Protein AF-A0A257QFA9-F1 (afdb_monomer_lite)

Secondary structure (DSSP, 8-state):
---HHHHHHHHHHHHHHTTPEEEE-TTT--EEEE-SS-EEEHHHHHHHTTGGGSTT--HHHHHHHHSTTS---HHHHHHHHHHHHHTT--

Foldseek 3Di:
DQDLVLQLVLLVVLLVVVVWDWDADPVPRFIWTCPPQAIDTSQLSSQLPPQVVDPPRPQVVSSCVSPPPGRHDSPSSVVSSVVCVVVVSD

Sequence (90 aa):
MTSKEQFITEVIRVASERGYKIESNARTGKGQIDFGNKKLHTGHLSELYPAILSATANISSLIESVAPGRPCSHKPMKEIIEQLKSEGKL

pLDDT: mean 87.82, std 7.01, range [60.22, 94.81]

Structure (mmCIF, N/CA/C/O backbone):
data_AF-A0A257QFA9-F1
#
_entry.id   AF-A0A257QFA9-F1
#
loop_
_atom_site.group_PDB
_atom_site.id
_atom_site.type_sy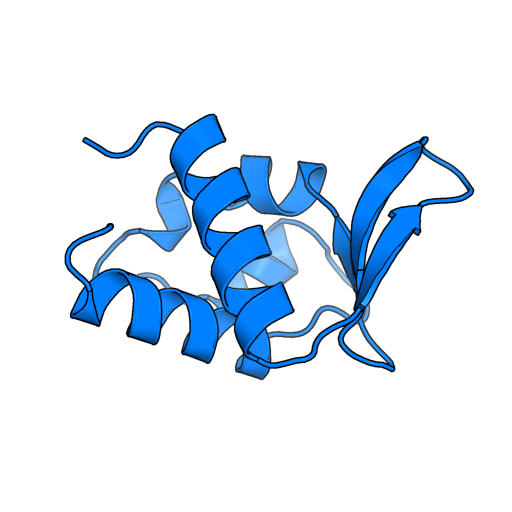mbol
_atom_site.label_atom_id
_atom_site.label_alt_id
_atom_site.label_comp_id
_atom_site.label_asym_id
_atom_site.label_entity_id
_atom_site.label_seq_id
_atom_site.pdbx_PDB_ins_code
_atom_site.Cartn_x
_atom_site.Cartn_y
_atom_site.Cartn_z
_atom_site.occupancy
_atom_site.B_iso_or_equiv
_atom_site.auth_seq_id
_atom_site.auth_comp_id
_atom_site.auth_asym_id
_atom_site.auth_atom_id
_atom_site.pdbx_PDB_model_num
ATOM 1 N N . MET A 1 1 ? -13.968 4.860 10.013 1.00 60.22 1 MET A N 1
ATOM 2 C CA . MET A 1 1 ? -13.985 4.633 8.552 1.00 60.22 1 MET A CA 1
ATOM 3 C C . MET A 1 1 ? -12.785 5.350 7.971 1.00 60.22 1 MET A C 1
ATOM 5 O O . MET A 1 1 ? -12.746 6.570 8.051 1.00 60.22 1 MET A O 1
ATOM 9 N N . THR A 1 2 ? -11.801 4.617 7.459 1.00 78.00 2 THR A N 1
ATOM 10 C CA . THR A 1 2 ? -10.623 5.207 6.808 1.00 78.00 2 THR A CA 1
ATOM 11 C C . THR A 1 2 ? -11.024 5.707 5.425 1.00 78.00 2 THR A C 1
ATOM 13 O O . THR A 1 2 ? -11.599 4.933 4.656 1.00 78.00 2 THR A O 1
ATOM 16 N N . SER A 1 3 ? -10.777 6.980 5.102 1.00 92.50 3 SER A N 1
ATOM 17 C CA . SER A 1 3 ? -11.037 7.510 3.754 1.00 92.50 3 SER A CA 1
ATOM 18 C C . SER A 1 3 ? -10.048 6.932 2.735 1.00 92.50 3 SER A C 1
ATOM 20 O O . SER A 1 3 ? -9.006 6.381 3.095 1.00 92.50 3 SER A O 1
ATOM 22 N N . LYS A 1 4 ? -10.344 7.076 1.442 1.00 93.88 4 LYS A N 1
ATOM 23 C CA . LYS A 1 4 ? -9.435 6.655 0.370 1.00 93.88 4 LYS A CA 1
ATOM 24 C C . LYS A 1 4 ? -8.096 7.400 0.431 1.00 93.88 4 LYS A C 1
ATOM 26 O O . LYS A 1 4 ? -7.041 6.796 0.270 1.00 93.88 4 LYS A O 1
ATOM 31 N N . GLU A 1 5 ? -8.130 8.701 0.686 1.00 92.88 5 GLU A N 1
ATOM 32 C CA . GLU A 1 5 ? -6.946 9.556 0.803 1.00 92.88 5 GLU A CA 1
ATOM 33 C C . GLU A 1 5 ? -6.122 9.180 2.034 1.00 92.88 5 GLU A C 1
ATOM 35 O O . GLU A 1 5 ? -4.896 9.094 1.951 1.00 92.88 5 GLU A O 1
ATOM 40 N N . GLN A 1 6 ? -6.790 8.895 3.157 1.00 92.69 6 GLN A N 1
ATOM 41 C CA . GLN A 1 6 ? -6.138 8.392 4.365 1.00 92.69 6 GLN A CA 1
ATOM 42 C C . GLN A 1 6 ? -5.477 7.040 4.104 1.00 92.69 6 GLN A C 1
ATOM 44 O O . GLN A 1 6 ? -4.310 6.868 4.433 1.00 92.69 6 GLN A O 1
ATOM 49 N N . PHE A 1 7 ? -6.171 6.116 3.436 1.00 94.06 7 PHE A N 1
ATOM 50 C CA . PHE A 1 7 ? -5.608 4.827 3.040 1.00 94.06 7 PHE A CA 1
ATOM 51 C C . PHE A 1 7 ? -4.334 4.994 2.202 1.00 94.06 7 PHE A C 1
ATOM 53 O O . PHE A 1 7 ? -3.304 4.404 2.518 1.00 94.06 7 PHE A O 1
ATOM 60 N N . ILE A 1 8 ? -4.378 5.826 1.158 1.00 94.00 8 ILE A N 1
ATOM 61 C CA . ILE A 1 8 ? -3.216 6.073 0.295 1.00 94.00 8 ILE A CA 1
ATOM 62 C C . ILE A 1 8 ? -2.062 6.682 1.103 1.00 94.00 8 ILE A C 1
ATOM 64 O O . ILE A 1 8 ? -0.920 6.250 0.954 1.00 94.00 8 ILE A O 1
ATOM 68 N N . THR A 1 9 ? -2.360 7.656 1.965 1.00 93.88 9 THR A N 1
ATOM 69 C CA . THR A 1 9 ? -1.364 8.336 2.807 1.00 93.88 9 THR A CA 1
ATOM 70 C C . THR A 1 9 ? -0.682 7.360 3.761 1.00 93.88 9 THR A C 1
ATOM 72 O O . THR A 1 9 ? 0.543 7.327 3.833 1.00 93.88 9 THR A O 1
ATOM 75 N N . GLU A 1 10 ? -1.458 6.520 4.443 1.00 94.56 10 GLU A N 1
ATOM 76 C CA . GLU A 1 10 ? -0.947 5.530 5.392 1.00 94.56 10 GLU A CA 1
ATOM 77 C C . GLU A 1 10 ? -0.124 4.434 4.699 1.00 94.56 10 GLU A C 1
ATOM 79 O O . GLU A 1 10 ? 0.944 4.061 5.183 1.00 94.56 10 GLU A O 1
ATOM 84 N N . VAL A 1 11 ? -0.545 3.972 3.516 1.00 93.94 11 VAL A N 1
ATOM 85 C CA . VAL A 1 11 ? 0.238 3.015 2.715 1.00 93.94 11 VAL A CA 1
ATOM 86 C C . VAL A 1 11 ? 1.581 3.613 2.289 1.00 93.94 11 VAL A C 1
ATOM 88 O O . VAL A 1 11 ? 2.604 2.934 2.378 1.00 93.94 11 VAL A O 1
ATOM 91 N N . ILE A 1 12 ? 1.607 4.877 1.852 1.00 94.12 12 ILE A N 1
ATOM 92 C CA . ILE A 1 12 ? 2.854 5.570 1.490 1.00 94.12 12 ILE A CA 1
ATOM 93 C C . ILE A 1 12 ? 3.746 5.764 2.719 1.00 94.12 12 ILE A C 1
ATOM 95 O O . ILE A 1 12 ? 4.950 5.526 2.624 1.00 94.12 12 ILE A O 1
ATOM 99 N N . ARG A 1 13 ? 3.172 6.156 3.864 1.00 94.81 13 ARG A N 1
ATOM 100 C CA . ARG A 1 13 ? 3.904 6.325 5.126 1.00 94.81 13 ARG A CA 1
ATOM 101 C C . ARG A 1 13 ? 4.606 5.030 5.521 1.00 94.81 13 ARG A C 1
ATOM 103 O O . ARG A 1 13 ? 5.827 5.026 5.646 1.00 94.81 13 ARG A O 1
ATOM 110 N N . VAL A 1 14 ? 3.864 3.928 5.634 1.00 94.44 14 VAL A N 1
ATOM 111 C CA . VAL A 1 14 ? 4.432 2.628 6.028 1.00 94.44 14 VAL A CA 1
ATOM 112 C C . VAL A 1 14 ? 5.446 2.133 4.998 1.00 94.44 14 VAL A C 1
ATOM 114 O O . VAL A 1 14 ? 6.480 1.574 5.362 1.00 94.44 14 VAL A O 1
ATOM 117 N N . ALA A 1 15 ? 5.204 2.364 3.705 1.00 93.00 15 ALA A N 1
ATOM 118 C CA . ALA A 1 15 ? 6.184 2.023 2.683 1.00 93.00 15 ALA A CA 1
ATOM 119 C C . ALA A 1 15 ? 7.503 2.796 2.868 1.00 93.00 15 ALA A C 1
ATOM 121 O O . ALA A 1 15 ? 8.577 2.198 2.791 1.00 93.00 15 ALA A O 1
ATOM 122 N N . SER A 1 16 ? 7.423 4.095 3.159 1.00 93.94 16 SER A N 1
ATOM 123 C CA . SER A 1 16 ? 8.590 4.934 3.439 1.00 93.94 16 SER A CA 1
ATOM 124 C C . SER A 1 16 ? 9.317 4.508 4.718 1.00 93.94 16 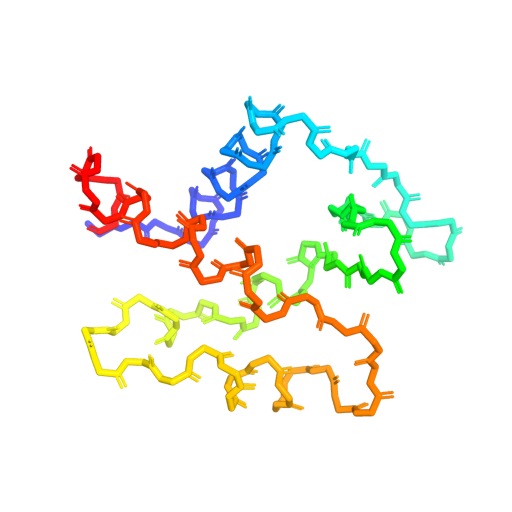SER A C 1
ATOM 126 O O . SER A 1 16 ? 10.543 4.456 4.726 1.00 93.94 16 SER A O 1
ATOM 128 N N . GLU A 1 17 ? 8.591 4.174 5.787 1.00 94.00 17 GLU A N 1
ATOM 129 C CA . GLU A 1 17 ? 9.168 3.692 7.056 1.00 94.00 17 GLU A CA 1
ATOM 130 C C . GLU A 1 17 ? 9.913 2.365 6.890 1.00 94.00 17 GLU A C 1
ATOM 132 O O . GLU A 1 17 ? 10.934 2.131 7.532 1.00 94.00 17 GLU A O 1
ATOM 137 N N . ARG A 1 18 ? 9.445 1.518 5.970 1.00 91.00 18 ARG A N 1
ATOM 138 C CA . ARG A 1 18 ? 10.113 0.270 5.575 1.00 91.00 18 ARG A CA 1
ATOM 139 C C . ARG A 1 18 ? 11.304 0.479 4.634 1.00 91.00 18 ARG A C 1
ATOM 141 O O . ARG A 1 18 ? 11.923 -0.497 4.217 1.00 91.00 18 ARG A O 1
ATOM 148 N N . GLY A 1 19 ? 11.625 1.725 4.287 1.00 92.88 19 GLY A N 1
ATOM 149 C CA . GLY A 1 19 ? 12.749 2.075 3.421 1.00 92.88 19 GLY A CA 1
ATOM 150 C C . GLY A 1 19 ? 12.472 1.920 1.924 1.00 92.88 19 GLY A C 1
ATOM 151 O O . GLY A 1 19 ? 13.414 1.967 1.131 1.00 92.88 19 GLY A O 1
ATOM 152 N N . TYR A 1 20 ? 11.214 1.741 1.505 1.00 93.38 20 TYR A N 1
ATOM 153 C CA . TYR A 1 20 ? 10.880 1.764 0.081 1.00 93.38 20 TYR A CA 1
ATOM 154 C C . TYR A 1 20 ? 10.947 3.187 -0.465 1.00 93.38 20 TYR A C 1
ATOM 156 O O . TYR A 1 20 ? 10.572 4.160 0.193 1.00 93.38 20 TYR A O 1
ATOM 164 N N . LYS A 1 21 ? 11.401 3.310 -1.711 1.00 93.38 21 LYS A N 1
ATOM 165 C CA . LYS A 1 21 ? 11.532 4.608 -2.365 1.00 93.38 21 LYS A CA 1
ATOM 166 C C . LYS A 1 21 ? 10.162 5.088 -2.838 1.00 93.38 21 LYS A C 1
ATOM 168 O O . LYS A 1 21 ? 9.450 4.369 -3.538 1.00 93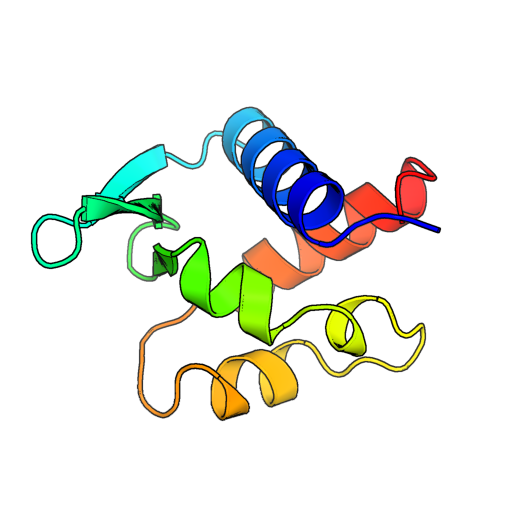.38 21 LYS A O 1
ATOM 173 N N . ILE A 1 22 ? 9.822 6.326 -2.493 1.00 93.94 22 ILE A N 1
ATOM 174 C CA . ILE A 1 22 ? 8.640 7.018 -3.008 1.00 93.94 22 ILE A CA 1
ATOM 175 C C . ILE A 1 22 ? 9.102 7.969 -4.107 1.00 93.94 22 ILE A C 1
ATOM 177 O O . ILE A 1 22 ? 9.912 8.862 -3.868 1.00 93.94 22 ILE A O 1
ATOM 181 N N . GLU A 1 23 ? 8.625 7.761 -5.327 1.00 93.56 23 GLU A N 1
ATOM 182 C CA . GLU A 1 23 ? 9.036 8.551 -6.488 1.00 93.56 23 GLU A CA 1
ATOM 183 C C . GLU A 1 23 ? 7.841 8.983 -7.335 1.00 93.56 23 GLU A C 1
ATOM 185 O O . GLU A 1 23 ? 6.731 8.476 -7.190 1.00 93.56 23 GLU A O 1
ATOM 190 N N . SER A 1 24 ? 8.062 9.935 -8.238 1.00 91.75 24 SER A N 1
ATOM 191 C CA . SER A 1 24 ? 7.051 10.320 -9.221 1.00 91.75 24 SER A CA 1
ATOM 192 C C . SER A 1 24 ? 7.160 9.438 -10.459 1.00 91.75 24 SER A C 1
ATOM 194 O O . SER A 1 24 ? 8.239 9.242 -11.017 1.00 91.75 24 SER A O 1
ATOM 196 N N . ASN A 1 25 ? 6.028 8.919 -10.921 1.00 85.62 25 ASN A N 1
ATOM 197 C CA . ASN A 1 25 ? 5.947 8.198 -12.177 1.00 85.62 25 ASN A CA 1
ATOM 198 C C . ASN A 1 25 ? 6.188 9.172 -13.340 1.00 85.62 25 ASN A C 1
ATOM 200 O O . ASN A 1 25 ? 5.333 10.006 -13.631 1.00 85.62 25 ASN A O 1
ATOM 204 N N . ALA A 1 26 ? 7.313 9.029 -14.040 1.00 83.44 26 ALA A N 1
ATOM 205 C CA . ALA A 1 26 ? 7.737 9.958 -15.092 1.00 83.44 26 ALA A CA 1
ATOM 206 C C . ALA A 1 26 ? 6.713 10.156 -16.230 1.00 83.44 26 ALA A C 1
ATOM 208 O O . ALA A 1 26 ? 6.695 11.203 -16.865 1.00 83.44 26 ALA A O 1
ATOM 209 N N . ARG A 1 27 ? 5.841 9.170 -16.486 1.00 83.00 27 ARG A N 1
ATOM 210 C CA . ARG A 1 27 ? 4.842 9.228 -17.567 1.00 83.00 27 ARG A CA 1
ATOM 211 C C . ARG A 1 27 ? 3.531 9.888 -17.144 1.00 83.00 27 ARG A C 1
ATOM 213 O O . ARG A 1 27 ? 2.827 10.438 -17.979 1.00 83.00 27 ARG A O 1
ATOM 220 N N . THR A 1 28 ? 3.154 9.756 -15.875 1.00 84.50 28 THR A N 1
ATOM 221 C CA . THR A 1 28 ? 1.814 10.143 -15.390 1.00 84.50 28 THR A CA 1
ATOM 222 C C . THR A 1 28 ? 1.840 11.209 -14.301 1.00 84.50 28 THR A C 1
ATOM 224 O O . THR A 1 28 ? 0.780 11.675 -13.900 1.00 84.50 28 THR A O 1
ATOM 227 N N . GLY A 1 29 ? 3.017 11.551 -13.772 1.00 87.56 29 GLY A N 1
ATOM 228 C CA . GLY A 1 29 ? 3.190 12.464 -12.640 1.00 87.56 29 GLY A CA 1
ATOM 229 C C . GLY A 1 29 ? 2.680 11.923 -11.299 1.00 87.56 29 GLY A C 1
ATOM 230 O O . GLY A 1 29 ? 2.833 12.581 -10.278 1.00 87.56 29 GLY A O 1
ATOM 231 N N . LYS A 1 30 ? 2.078 10.726 -11.265 1.00 87.62 30 LYS A N 1
ATOM 232 C CA . LYS A 1 30 ? 1.524 10.137 -10.038 1.00 87.62 30 LYS A CA 1
ATOM 233 C C . LYS A 1 30 ? 2.638 9.663 -9.108 1.00 87.62 30 LYS A C 1
ATOM 235 O O . LYS A 1 30 ? 3.597 9.051 -9.570 1.00 87.62 30 LYS A O 1
ATOM 240 N N . GLY A 1 31 ? 2.468 9.852 -7.800 1.00 90.88 31 GLY A N 1
ATOM 241 C CA . GLY A 1 31 ? 3.332 9.217 -6.804 1.00 90.88 31 GLY A CA 1
ATOM 242 C C . GLY A 1 31 ? 3.276 7.691 -6.920 1.00 90.88 31 GLY A C 1
ATOM 243 O O . GLY A 1 31 ? 2.208 7.122 -7.163 1.00 90.88 31 GLY A O 1
ATOM 244 N N . GLN A 1 32 ? 4.417 7.025 -6.775 1.00 91.75 32 GLN A N 1
ATOM 245 C CA . GLN A 1 32 ? 4.527 5.574 -6.785 1.00 91.75 32 GLN A CA 1
ATOM 246 C C . GLN A 1 32 ? 5.529 5.066 -5.760 1.00 91.75 32 GLN A C 1
ATOM 248 O O . GLN A 1 32 ? 6.567 5.679 -5.524 1.00 91.75 32 GLN A O 1
ATOM 253 N N . ILE A 1 33 ? 5.196 3.920 -5.179 1.00 93.06 33 ILE A N 1
ATOM 254 C CA . ILE A 1 33 ? 6.085 3.150 -4.322 1.00 93.06 33 ILE A CA 1
ATOM 255 C C . ILE A 1 33 ? 6.907 2.242 -5.229 1.00 93.06 33 ILE A C 1
ATOM 257 O O . ILE A 1 33 ? 6.339 1.470 -6.013 1.00 93.06 33 ILE A O 1
ATOM 261 N N . ASP A 1 34 ? 8.227 2.346 -5.125 1.00 91.19 34 ASP A N 1
ATOM 262 C CA . ASP A 1 34 ? 9.177 1.472 -5.796 1.00 91.19 34 ASP A CA 1
ATOM 263 C C . ASP A 1 34 ? 9.644 0.366 -4.844 1.00 91.19 34 ASP A C 1
ATOM 265 O O . ASP A 1 34 ? 10.337 0.607 -3.855 1.00 91.19 34 ASP A O 1
ATOM 269 N N . PHE A 1 35 ? 9.261 -0.867 -5.164 1.00 87.56 35 PHE A N 1
ATOM 270 C CA . PHE A 1 35 ? 9.684 -2.077 -4.465 1.00 87.56 35 PHE A CA 1
ATOM 271 C C . PHE A 1 35 ? 10.878 -2.752 -5.172 1.00 87.56 35 PHE A C 1
ATOM 273 O O . PHE A 1 35 ? 11.054 -3.969 -5.074 1.00 87.56 35 PHE A O 1
ATOM 280 N N . GLY A 1 36 ? 11.659 -1.991 -5.945 1.00 83.75 36 GLY A N 1
ATOM 281 C CA . GLY A 1 36 ? 12.812 -2.436 -6.728 1.00 83.75 36 GLY A CA 1
ATOM 282 C C . GLY A 1 36 ? 12.411 -2.836 -8.146 1.00 83.75 36 GLY A C 1
ATOM 283 O O . GLY A 1 36 ? 12.506 -2.056 -9.088 1.00 83.75 36 GLY A O 1
ATOM 284 N N . ASN A 1 37 ? 11.923 -4.066 -8.308 1.00 79.81 37 ASN A N 1
ATOM 285 C CA . ASN A 1 37 ? 11.540 -4.594 -9.630 1.00 79.81 37 ASN A CA 1
ATOM 286 C C . ASN A 1 37 ? 10.067 -4.343 -9.971 1.00 79.81 37 ASN A C 1
ATOM 288 O O . ASN A 1 37 ? 9.591 -4.726 -11.041 1.00 79.81 37 ASN A O 1
ATOM 292 N N . LYS A 1 38 ? 9.317 -3.779 -9.025 1.00 86.00 38 LYS A N 1
ATOM 293 C CA . LYS A 1 38 ? 7.861 -3.720 -9.055 1.00 86.00 38 LYS A CA 1
ATOM 294 C C . LYS A 1 38 ? 7.380 -2.415 -8.447 1.00 86.00 38 LYS A C 1
ATOM 296 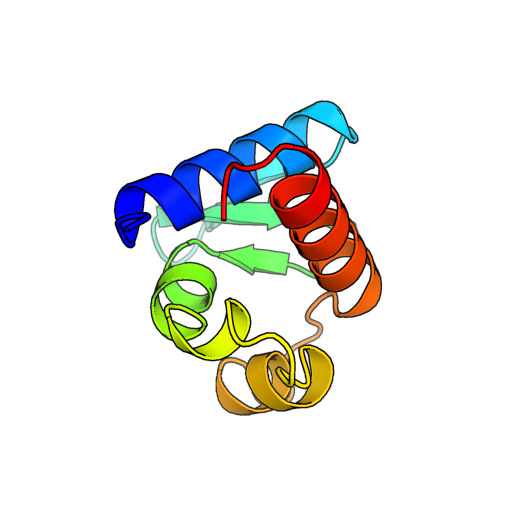O O . LYS A 1 38 ? 7.932 -1.974 -7.443 1.00 86.00 38 LYS A O 1
ATOM 301 N N . LYS A 1 39 ? 6.339 -1.810 -9.022 1.00 88.06 39 LYS A N 1
ATOM 302 C CA . LYS A 1 39 ? 5.876 -0.471 -8.618 1.00 88.06 39 LYS A CA 1
ATOM 303 C C . LYS A 1 39 ? 4.365 -0.423 -8.438 1.00 88.06 39 LYS A C 1
ATOM 305 O O . LYS A 1 39 ? 3.626 -1.066 -9.186 1.00 88.06 39 LYS A O 1
ATOM 310 N N . LEU A 1 40 ? 3.904 0.360 -7.466 1.00 89.44 40 LEU A N 1
ATOM 311 C CA . LEU A 1 40 ? 2.485 0.672 -7.264 1.00 89.44 40 LEU A CA 1
ATOM 312 C C . LEU A 1 40 ? 2.306 2.184 -7.167 1.00 89.44 40 LEU A C 1
ATOM 314 O O . LEU A 1 40 ? 2.799 2.807 -6.233 1.00 89.44 40 LEU A O 1
ATOM 318 N N . HIS A 1 41 ? 1.595 2.777 -8.126 1.00 91.19 41 HIS A N 1
ATOM 319 C CA . HIS A 1 41 ? 1.255 4.194 -8.073 1.00 91.19 41 HIS A CA 1
ATOM 320 C C . HIS A 1 41 ? -0.047 4.445 -7.314 1.00 91.19 41 HIS A C 1
ATOM 322 O O . HIS A 1 41 ? -0.912 3.570 -7.240 1.00 91.19 41 HIS A O 1
ATOM 328 N N . THR A 1 42 ? -0.237 5.674 -6.836 1.00 91.62 42 THR A N 1
ATOM 329 C CA . THR A 1 42 ? -1.422 6.102 -6.069 1.00 91.62 42 THR A CA 1
ATOM 330 C C . THR A 1 42 ? -2.750 5.787 -6.755 1.00 91.62 42 THR A C 1
ATOM 332 O O . THR A 1 42 ? -3.721 5.471 -6.080 1.00 91.62 42 THR A O 1
ATOM 335 N N . GLY A 1 43 ? -2.794 5.787 -8.093 1.00 91.12 43 GLY A N 1
ATOM 336 C CA . GLY A 1 43 ? -3.967 5.332 -8.852 1.00 91.12 43 GLY A CA 1
ATOM 337 C C . GLY A 1 43 ? -4.368 3.878 -8.560 1.00 91.12 43 GLY A C 1
ATOM 338 O O . GLY A 1 43 ? -5.528 3.629 -8.268 1.00 91.12 43 GLY A O 1
ATOM 339 N N . HIS A 1 44 ? -3.414 2.939 -8.529 1.00 91.06 44 HIS A N 1
ATOM 340 C CA . HIS A 1 44 ? -3.703 1.547 -8.193 1.00 91.06 44 HIS A CA 1
ATOM 341 C C . HIS A 1 44 ? -4.154 1.430 -6.735 1.00 91.06 44 HIS A C 1
ATOM 343 O O . HIS A 1 44 ? -5.089 0.702 -6.439 1.00 91.06 44 HIS A O 1
ATOM 349 N N . LEU A 1 45 ? -3.535 2.186 -5.818 1.00 92.31 45 LEU A N 1
ATOM 350 C CA . LEU A 1 45 ? -3.956 2.217 -4.412 1.00 92.31 45 LEU A CA 1
ATOM 351 C C . LEU A 1 45 ? -5.403 2.716 -4.270 1.00 92.31 45 LEU A C 1
ATOM 353 O O . LEU A 1 45 ? -6.189 2.135 -3.528 1.00 92.31 45 LEU A O 1
ATOM 357 N N . SER A 1 46 ? -5.777 3.744 -5.032 1.00 93.44 46 SER A N 1
ATOM 358 C CA . SER A 1 46 ? -7.155 4.239 -5.104 1.00 93.44 46 SER A CA 1
ATOM 359 C C . SER A 1 46 ? -8.140 3.170 -5.590 1.00 93.44 46 SER A C 1
ATOM 361 O O . SER A 1 46 ? -9.259 3.126 -5.089 1.00 93.44 46 SER A O 1
ATOM 363 N N . GLU A 1 47 ? -7.751 2.340 -6.560 1.00 93.44 47 GLU A N 1
ATOM 364 C CA . GLU A 1 47 ? -8.590 1.263 -7.113 1.00 93.44 47 GLU A CA 1
ATOM 365 C C . GLU A 1 47 ? -8.670 0.033 -6.196 1.00 93.44 47 GLU A C 1
ATOM 367 O O . GLU A 1 47 ? -9.690 -0.647 -6.156 1.00 93.44 47 GLU A O 1
ATOM 372 N N . LEU A 1 48 ? -7.622 -0.231 -5.410 1.00 91.88 48 LEU A N 1
ATOM 373 C CA . LEU A 1 48 ? -7.619 -1.285 -4.392 1.00 91.88 48 LEU A CA 1
ATOM 374 C C . LEU A 1 48 ? -8.552 -0.958 -3.214 1.00 91.88 48 LEU A C 1
ATOM 376 O O . LEU A 1 48 ? -9.041 -1.865 -2.538 1.00 91.88 48 LEU A O 1
ATOM 380 N N . TYR A 1 49 ? -8.806 0.324 -2.955 1.00 92.81 49 TYR A N 1
ATOM 381 C CA . TYR A 1 49 ? -9.739 0.774 -1.928 1.00 92.81 49 TYR A CA 1
ATOM 382 C C . TYR A 1 49 ? -11.204 0.714 -2.417 1.00 92.81 49 TYR A C 1
ATOM 384 O O . TYR A 1 49 ? -11.491 1.156 -3.528 1.00 92.81 49 TYR A O 1
ATOM 392 N N . PRO A 1 50 ? -12.175 0.276 -1.586 1.00 93.06 50 PRO A N 1
ATOM 393 C CA . PRO A 1 50 ? -12.023 -0.209 -0.211 1.00 93.06 50 PRO A CA 1
ATOM 394 C C . PRO A 1 50 ? -11.795 -1.726 -0.124 1.00 93.06 50 PRO A C 1
ATOM 396 O O . PRO A 1 50 ? -11.620 -2.246 0.974 1.00 93.06 50 PRO A O 1
ATOM 399 N N . ALA A 1 51 ? -11.808 -2.450 -1.248 1.00 92.50 51 ALA A N 1
ATOM 400 C CA . ALA A 1 51 ? -11.807 -3.916 -1.277 1.00 92.50 51 ALA A CA 1
ATOM 401 C C . ALA A 1 51 ? -10.633 -4.541 -0.502 1.00 92.50 51 ALA A C 1
ATOM 403 O O . ALA A 1 51 ? -10.808 -5.546 0.187 1.00 92.50 51 ALA A O 1
ATOM 404 N N . ILE A 1 52 ? -9.458 -3.910 -0.552 1.00 90.44 52 ILE A N 1
ATOM 405 C CA . ILE A 1 52 ? -8.245 -4.344 0.153 1.00 90.44 52 ILE A CA 1
ATOM 406 C C . ILE A 1 52 ? -8.360 -4.292 1.685 1.00 90.44 52 ILE A C 1
ATOM 408 O O . ILE A 1 52 ? -7.592 -4.953 2.384 1.00 90.44 52 ILE A O 1
ATOM 412 N N . LEU A 1 53 ? -9.334 -3.547 2.215 1.00 89.00 53 LEU A N 1
ATOM 413 C CA . LEU A 1 53 ? -9.583 -3.435 3.652 1.00 89.00 53 LEU A CA 1
ATOM 414 C C . LEU A 1 53 ? -10.363 -4.625 4.212 1.00 89.00 53 LEU A C 1
ATOM 416 O O . LEU A 1 53 ? -10.312 -4.868 5.416 1.00 89.00 53 LEU A O 1
ATOM 420 N N . SER A 1 54 ? -11.040 -5.400 3.359 1.00 89.12 54 SER A N 1
ATOM 421 C CA . SER A 1 54 ? -11.792 -6.570 3.809 1.00 89.12 54 SER A CA 1
ATOM 422 C C . SER A 1 54 ? -10.895 -7.547 4.583 1.00 89.12 54 SER A C 1
ATOM 424 O O . SER A 1 54 ? -9.734 -7.791 4.229 1.00 89.12 54 SER A O 1
ATOM 426 N N . ALA A 1 55 ? -11.434 -8.143 5.649 1.00 82.88 55 ALA A N 1
ATOM 427 C CA . ALA A 1 55 ? -10.753 -9.194 6.404 1.00 82.88 55 ALA A CA 1
ATOM 428 C C . ALA A 1 55 ? -10.446 -10.422 5.528 1.00 82.88 55 ALA A C 1
ATOM 430 O O . ALA A 1 55 ? -9.445 -11.100 5.740 1.00 82.88 55 ALA A O 1
ATOM 431 N N . THR A 1 56 ? -11.271 -10.662 4.507 1.00 88.00 56 THR A N 1
ATOM 432 C CA . THR A 1 56 ? -11.155 -11.782 3.564 1.00 88.00 56 THR A CA 1
ATOM 433 C C . THR A 1 56 ? -10.505 -11.386 2.234 1.00 88.00 56 THR A C 1
ATOM 435 O O . THR A 1 56 ? -10.528 -12.163 1.280 1.00 88.00 56 THR A O 1
ATOM 438 N N . ALA A 1 57 ? -9.932 -10.180 2.137 1.00 87.69 57 ALA A N 1
ATOM 439 C CA . ALA A 1 57 ? -9.334 -9.684 0.903 1.00 87.69 57 ALA A CA 1
ATOM 440 C C . ALA A 1 57 ? -8.165 -10.567 0.435 1.00 87.69 57 ALA A C 1
ATOM 442 O O . ALA A 1 57 ? -7.153 -10.711 1.126 1.00 87.69 57 ALA A O 1
ATOM 443 N N . ASN A 1 58 ? -8.251 -11.082 -0.793 1.00 88.75 58 ASN A N 1
ATOM 444 C CA . ASN A 1 58 ? -7.100 -11.673 -1.468 1.00 88.75 58 ASN A CA 1
ATOM 445 C C . ASN A 1 58 ? -6.308 -10.572 -2.185 1.00 88.75 58 ASN A C 1
ATOM 447 O O . ASN A 1 58 ? -6.609 -10.207 -3.321 1.00 88.75 58 ASN A O 1
ATOM 451 N N . ILE A 1 59 ? -5.280 -10.049 -1.513 1.00 88.12 59 ILE A N 1
ATOM 452 C CA . ILE A 1 59 ? -4.460 -8.932 -2.010 1.00 88.12 59 ILE A CA 1
ATOM 453 C C . ILE A 1 59 ? -3.816 -9.247 -3.367 1.00 88.12 59 ILE A C 1
ATOM 455 O O . ILE A 1 59 ? -3.735 -8.364 -4.214 1.00 88.12 59 ILE A O 1
ATOM 459 N N . SER A 1 60 ? -3.404 -10.495 -3.611 1.00 87.19 60 SER A N 1
ATOM 460 C CA . SER A 1 60 ? -2.791 -10.863 -4.897 1.00 87.19 60 SER A CA 1
ATOM 461 C C . SER A 1 60 ? -3.807 -10.779 -6.034 1.00 87.19 60 SER A C 1
ATOM 463 O O . SER A 1 60 ? -3.523 -10.168 -7.058 1.00 87.19 60 SER A O 1
ATOM 465 N N . SER A 1 61 ? -5.010 -11.325 -5.832 1.00 87.31 61 SER A N 1
ATOM 466 C CA . SER A 1 61 ? -6.095 -11.241 -6.817 1.00 87.31 61 SER A CA 1
ATOM 467 C C . SER A 1 61 ? -6.558 -9.803 -7.055 1.00 87.31 61 SER A C 1
ATOM 469 O O . SER A 1 61 ? -6.817 -9.429 -8.195 1.00 87.31 61 SER A O 1
ATOM 471 N N . LEU A 1 62 ? -6.634 -8.984 -6.001 1.00 89.56 62 LEU A N 1
ATOM 472 C CA . LEU A 1 62 ? -7.000 -7.572 -6.129 1.00 89.56 62 LEU A CA 1
ATOM 473 C C . LEU A 1 62 ? -5.959 -6.788 -6.935 1.00 89.56 62 LEU A C 1
ATOM 475 O O . LEU A 1 62 ? -6.327 -6.002 -7.803 1.00 89.56 62 LEU A O 1
ATOM 479 N N . ILE A 1 63 ? -4.667 -7.017 -6.685 1.00 87.06 63 ILE A N 1
ATOM 480 C CA . ILE A 1 63 ? -3.603 -6.354 -7.446 1.00 87.06 63 ILE A CA 1
ATOM 481 C C . ILE A 1 63 ? -3.611 -6.810 -8.906 1.00 87.06 63 ILE A C 1
ATOM 483 O O . ILE A 1 63 ? -3.513 -5.956 -9.782 1.00 87.06 63 ILE A O 1
ATOM 487 N N . GLU A 1 64 ? -3.785 -8.104 -9.185 1.00 87.06 64 GLU A N 1
ATOM 488 C CA . GLU A 1 64 ? -3.876 -8.602 -10.566 1.00 87.06 64 GLU A CA 1
ATOM 489 C C . GLU A 1 64 ? -5.081 -8.001 -11.309 1.00 87.06 64 GLU A C 1
ATOM 491 O O . GLU A 1 64 ? -4.974 -7.651 -12.479 1.00 87.06 64 GLU A O 1
ATOM 496 N N . SER A 1 65 ? -6.213 -7.801 -10.626 1.00 87.12 65 SER A N 1
ATOM 497 C CA . SER A 1 65 ? -7.392 -7.154 -11.218 1.00 87.12 65 SER A CA 1
ATOM 498 C C . SER A 1 65 ? -7.171 -5.674 -11.545 1.00 87.12 65 SER A C 1
ATOM 500 O O . SER A 1 65 ? -7.766 -5.173 -12.496 1.00 87.12 65 SER A O 1
ATOM 502 N N . VAL A 1 66 ? -6.368 -4.965 -10.748 1.00 86.12 66 VAL A N 1
ATOM 503 C CA . VAL A 1 66 ? -6.097 -3.522 -10.907 1.00 86.12 66 VAL A CA 1
ATOM 504 C C . VAL A 1 66 ? -4.944 -3.267 -11.881 1.00 86.12 66 VAL A C 1
ATOM 506 O O . VAL A 1 66 ? -4.927 -2.281 -12.614 1.00 86.12 66 VAL A O 1
ATOM 509 N N . ALA A 1 67 ? -3.955 -4.154 -11.901 1.00 79.75 67 ALA A N 1
ATOM 510 C CA . ALA A 1 67 ? -2.735 -4.002 -12.677 1.00 79.75 67 ALA A CA 1
ATOM 511 C C . ALA A 1 67 ? -2.382 -5.306 -13.418 1.00 79.75 67 ALA A C 1
ATOM 513 O O . ALA A 1 67 ? -1.300 -5.859 -13.195 1.00 79.75 67 ALA A O 1
ATOM 514 N N . PRO A 1 68 ? -3.259 -5.788 -14.321 1.00 78.56 68 PRO A N 1
ATOM 515 C CA . PRO A 1 68 ? -3.088 -7.080 -14.975 1.00 78.56 68 PRO A CA 1
ATOM 516 C C . PRO A 1 68 ? -1.809 -7.122 -15.807 1.00 78.56 68 PRO A C 1
ATOM 518 O O . PRO A 1 68 ? -1.498 -6.179 -16.547 1.00 78.56 68 PRO A O 1
ATOM 521 N N . GLY A 1 69 ? -1.048 -8.209 -15.667 1.00 70.25 69 GLY A N 1
ATOM 522 C CA . GLY A 1 69 ? 0.213 -8.411 -16.389 1.00 70.25 69 GLY A CA 1
ATOM 523 C C . GLY A 1 69 ? 1.326 -7.417 -16.033 1.00 70.25 69 GLY A C 1
ATOM 524 O O . GLY A 1 69 ? 2.366 -7.397 -16.696 1.00 70.25 69 GLY A O 1
ATOM 525 N N . ARG A 1 70 ? 1.144 -6.579 -15.002 1.00 65.56 70 ARG A N 1
ATOM 526 C CA . ARG A 1 70 ? 2.188 -5.664 -14.530 1.00 65.56 70 ARG A CA 1
ATOM 527 C C . ARG A 1 70 ? 3.002 -6.315 -13.417 1.00 65.56 70 ARG A C 1
ATOM 529 O O . ARG A 1 70 ? 2.446 -6.984 -12.548 1.00 65.56 70 ARG A O 1
ATOM 536 N N . PRO A 1 71 ? 4.322 -6.076 -13.364 1.00 64.56 71 PRO A N 1
ATOM 537 C CA . PRO A 1 71 ? 5.132 -6.506 -12.238 1.00 64.56 71 PRO A CA 1
ATOM 538 C C . PRO A 1 71 ? 4.771 -5.652 -11.008 1.00 64.56 71 PRO A C 1
ATOM 540 O O . PRO A 1 71 ? 5.407 -4.640 -10.724 1.00 64.56 71 PRO A O 1
ATOM 543 N N . CYS A 1 72 ? 3.731 -6.051 -10.270 1.00 71.50 72 CYS A N 1
ATOM 544 C CA . CYS A 1 72 ? 3.289 -5.403 -9.033 1.00 71.50 72 CYS A CA 1
ATOM 545 C C . CYS A 1 72 ? 3.632 -6.242 -7.790 1.00 71.50 72 CYS A C 1
ATOM 547 O O . CYS A 1 72 ? 3.675 -7.480 -7.809 1.00 71.50 72 CYS A O 1
ATOM 549 N N . SER A 1 73 ? 4.017 -5.557 -6.713 1.00 74.88 73 SER A N 1
ATOM 550 C CA . SER A 1 73 ? 4.512 -6.192 -5.490 1.00 74.88 73 SER A CA 1
ATOM 551 C C . SER A 1 73 ? 3.361 -6.666 -4.625 1.00 74.88 73 SER A C 1
ATOM 553 O O . SER A 1 73 ? 2.722 -5.865 -3.957 1.00 74.88 73 SER A O 1
ATOM 555 N N . HIS A 1 74 ? 3.122 -7.977 -4.608 1.00 80.44 74 HIS A N 1
ATOM 556 C CA . HIS A 1 74 ? 2.056 -8.567 -3.793 1.00 80.44 74 HIS A CA 1
ATOM 557 C C . HIS A 1 74 ? 2.490 -8.754 -2.336 1.00 80.44 74 HIS A C 1
ATOM 559 O O . HIS A 1 74 ? 1.737 -8.430 -1.426 1.00 80.44 74 HIS A O 1
ATOM 565 N N . LYS A 1 75 ? 3.723 -9.232 -2.109 1.00 85.81 75 LYS A N 1
ATOM 566 C CA . LYS A 1 75 ? 4.243 -9.512 -0.763 1.00 85.81 75 LYS A CA 1
ATOM 567 C C . LYS A 1 75 ? 4.474 -8.232 0.063 1.00 85.81 75 LYS A C 1
ATOM 569 O O . LYS A 1 75 ? 3.829 -8.120 1.099 1.00 85.81 75 LYS A O 1
ATOM 574 N N . PRO A 1 76 ? 5.259 -7.236 -0.397 1.00 88.94 76 PRO A N 1
ATOM 575 C CA . PRO A 1 76 ? 5.391 -5.965 0.321 1.00 88.94 76 PRO A CA 1
ATOM 576 C C . PRO A 1 76 ? 4.052 -5.275 0.592 1.00 88.94 76 PRO A C 1
ATOM 578 O O . PRO A 1 76 ? 3.822 -4.787 1.691 1.00 88.94 76 PRO A O 1
ATOM 581 N N . MET A 1 77 ? 3.137 -5.283 -0.385 1.00 90.75 77 MET A N 1
ATOM 582 C CA . MET A 1 77 ? 1.814 -4.688 -0.202 1.00 90.75 77 MET A CA 1
ATOM 583 C C . MET A 1 77 ? 1.002 -5.432 0.863 1.00 90.75 77 MET A C 1
ATOM 585 O O . MET A 1 77 ? 0.375 -4.795 1.703 1.00 90.75 77 MET A O 1
ATOM 589 N N . LYS A 1 78 ? 1.043 -6.770 0.877 1.00 90.00 78 LYS A N 1
ATOM 590 C CA . LYS A 1 78 ? 0.396 -7.576 1.918 1.00 90.00 78 LYS A CA 1
ATOM 591 C C . LYS A 1 78 ? 0.924 -7.237 3.310 1.00 90.00 78 LYS A C 1
ATOM 593 O O . LYS A 1 78 ? 0.123 -6.981 4.201 1.00 90.00 78 LYS A O 1
ATOM 598 N N . GLU A 1 79 ? 2.239 -7.162 3.471 1.00 91.25 79 GLU A N 1
ATOM 599 C CA . GLU A 1 79 ? 2.858 -6.842 4.760 1.00 91.25 79 GLU A CA 1
ATOM 600 C C . GLU A 1 79 ? 2.532 -5.413 5.231 1.00 91.25 79 GLU A C 1
ATOM 602 O O . GLU A 1 79 ? 2.314 -5.196 6.421 1.00 91.25 79 GLU A O 1
ATOM 607 N N . ILE A 1 80 ? 2.459 -4.440 4.311 1.00 92.44 80 ILE A N 1
ATOM 608 C CA . ILE A 1 80 ? 2.022 -3.068 4.623 1.00 92.44 80 ILE A CA 1
ATOM 609 C C . ILE A 1 80 ? 0.578 -3.072 5.143 1.00 92.44 80 ILE A C 1
ATOM 611 O O . ILE A 1 80 ? 0.291 -2.451 6.163 1.00 92.44 80 ILE A O 1
ATOM 615 N N . ILE A 1 81 ? -0.333 -3.787 4.476 1.00 91.44 81 ILE A N 1
ATOM 616 C CA . ILE A 1 81 ? -1.737 -3.872 4.904 1.00 91.44 81 ILE A CA 1
ATOM 617 C C . ILE A 1 81 ? -1.875 -4.570 6.259 1.00 91.44 81 ILE A C 1
ATOM 619 O O . ILE A 1 81 ? -2.658 -4.125 7.095 1.00 91.44 81 ILE A O 1
ATOM 623 N N . GLU A 1 82 ? -1.119 -5.641 6.496 1.00 90.88 82 GLU A N 1
ATOM 624 C CA . GLU A 1 82 ? -1.094 -6.334 7.790 1.00 90.88 82 GLU A CA 1
ATOM 625 C C . GLU A 1 82 ? -0.612 -5.410 8.914 1.00 90.88 82 GLU A C 1
ATOM 627 O O . GLU A 1 82 ? -1.242 -5.354 9.972 1.00 90.88 82 GLU A O 1
ATOM 632 N N . GLN A 1 83 ? 0.435 -4.620 8.666 1.00 91.38 83 GLN A N 1
ATOM 633 C CA . GLN A 1 83 ? 0.920 -3.630 9.625 1.00 91.38 83 GLN A CA 1
ATOM 634 C C . GLN A 1 83 ? -0.137 -2.560 9.914 1.00 91.38 83 GLN A C 1
ATOM 636 O O . GLN A 1 83 ? -0.451 -2.304 11.074 1.00 91.38 83 GLN A O 1
ATOM 641 N N . LEU A 1 84 ? -0.750 -1.986 8.880 1.00 89.69 84 LEU A N 1
ATOM 642 C CA . LEU A 1 84 ? -1.782 -0.965 9.052 1.00 89.69 84 LEU A CA 1
ATOM 643 C C . LEU A 1 84 ? -3.005 -1.474 9.836 1.00 89.69 84 LEU A C 1
ATOM 645 O O . LEU A 1 84 ? -3.561 -0.736 10.651 1.00 89.69 84 LEU A O 1
ATOM 649 N N . LYS A 1 85 ? -3.388 -2.745 9.640 1.00 88.31 85 LYS A N 1
ATOM 650 C CA . LYS A 1 85 ? -4.417 -3.418 10.451 1.00 88.31 85 LYS A CA 1
ATOM 651 C C . LYS A 1 85 ? -3.974 -3.574 11.911 1.00 88.31 85 LYS A C 1
ATOM 653 O O . LYS A 1 85 ? -4.773 -3.339 12.811 1.00 88.31 85 LYS A O 1
ATOM 658 N N . SER A 1 86 ? -2.710 -3.925 12.159 1.00 87.88 86 SER A N 1
ATOM 659 C CA . SER A 1 86 ? -2.172 -4.054 13.524 1.00 87.88 86 SER A CA 1
ATOM 660 C C . SER A 1 86 ? -2.067 -2.719 14.276 1.00 87.88 86 SER A C 1
ATOM 662 O O . SER A 1 86 ? -2.230 -2.688 15.491 1.00 87.88 86 SER A O 1
ATOM 664 N N . GLU A 1 87 ? -1.861 -1.610 13.559 1.00 86.75 87 GLU A N 1
ATOM 665 C CA . GLU A 1 87 ? -1.786 -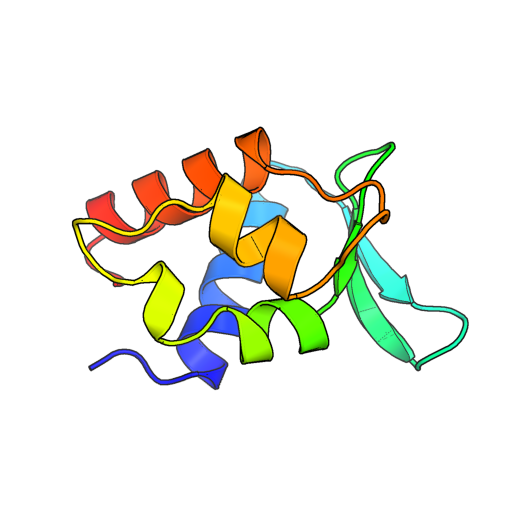0.251 14.117 1.00 86.75 87 GLU A CA 1
ATOM 666 C C . GLU A 1 87 ? -3.170 0.392 14.350 1.00 86.75 87 GLU A C 1
ATOM 668 O O . GLU A 1 87 ? -3.252 1.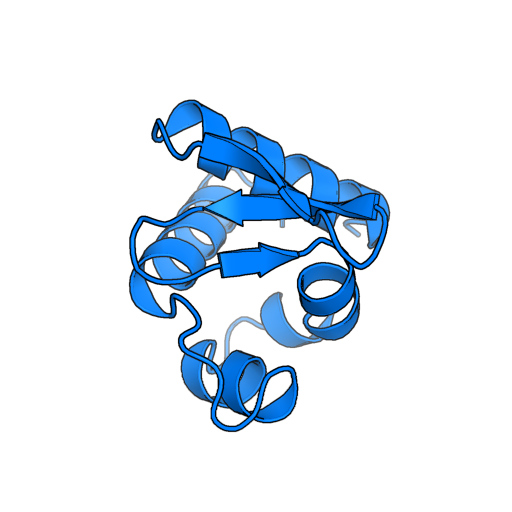534 14.808 1.00 86.75 87 GLU A O 1
ATOM 673 N N . GLY A 1 88 ? -4.268 -0.298 14.010 1.00 81.75 88 GLY A N 1
ATOM 674 C CA . GLY A 1 88 ? -5.631 0.243 14.109 1.00 81.75 88 GLY A CA 1
ATOM 675 C C . GLY A 1 88 ? -5.903 1.410 13.151 1.00 81.75 88 GLY A C 1
ATOM 676 O O . GLY A 1 88 ? -6.770 2.244 13.415 1.00 81.75 88 GLY A O 1
ATOM 677 N N . LYS A 1 89 ? -5.136 1.508 12.057 1.00 78.19 89 LYS A N 1
ATOM 678 C CA . LYS A 1 89 ? -5.281 2.550 11.025 1.00 78.19 89 LYS A CA 1
ATOM 679 C C . LYS A 1 89 ? -6.262 2.154 9.914 1.00 78.19 89 LYS A C 1
ATOM 681 O O . LYS A 1 89 ? -6.665 3.018 9.129 1.00 78.19 89 LYS A O 1
ATOM 686 N N . LEU A 1 90 ? -6.648 0.874 9.857 1.00 75.06 90 LEU A N 1
ATOM 687 C CA . LEU A 1 90 ? -7.614 0.279 8.923 1.00 75.06 90 LEU A CA 1
ATOM 688 C C . LEU A 1 90 ? -8.718 -0.472 9.661 1.00 75.06 90 LEU A C 1
ATOM 690 O O . LEU A 1 90 ? -8.405 -1.081 10.707 1.00 75.06 90 LEU A O 1
#

Radius of gyration: 12.0 Å; chains: 1; bounding box: 27×24×32 Å